Protein AF-V4XUZ5-F1 (afdb_monomer)

Radius of gyration: 16.44 Å; Cα contacts (8 Å, |Δi|>4): 80; chains: 1; bounding box: 41×25×46 Å

Sequence (84 aa):
MADRVADGVTLVKVECDESVVERRIRRRDGISDADFDIHLRFKRSFDRIDAGGDRSDRVWVDVVVVDNSGDETETFAQVDAVFG

Secondary structure (DSSP, 8-state):
------SEEEEEEEE--HHHHHHHHHT-SSS----HHHHHHHHHHHTT--SS-B--TT-EEEEEEEE-SS-HHHHHHHHHHHH-

Solvent-accessible surface area (backbone atoms only — not comparable to full-atom values): 5265 Å² total; per-residue (Å²): 133,85,80,88,70,70,71,51,51,76,45,78,46,78,43,59,48,66,72,53,49,46,56,51,54,76,66,44,85,81,82,60,93,66,50,62,70,57,51,52,60,54,50,63,69,53,65,76,67,54,77,58,58,60,87,66,90,75,48,44,39,40,36,45,80,40,63,53,61,63,53,72,67,60,32,49,53,52,52,42,73,73,75,105

pLDDT: mean 83.42, std 12.23, range [48.88, 96.94]

Foldseek 3Di:
DDDDDAQEDEAEAEDEDLVLVQVVQVPPPPPDPQHSVNVVVVVVVCVVVDADWDPPPGYTYGYHYFYPNDDPVSRVVVVVVVVD

Structure (mmCIF, N/CA/C/O backbone):
data_AF-V4XUZ5-F1
#
_entry.id   AF-V4XUZ5-F1
#
loop_
_atom_site.group_PDB
_atom_site.id
_atom_site.type_symbol
_atom_site.label_atom_id
_atom_site.label_alt_id
_atom_site.label_comp_id
_atom_site.label_asym_id
_atom_site.label_entity_id
_atom_site.label_seq_id
_atom_site.pdbx_PDB_ins_code
_atom_site.Cartn_x
_atom_site.Cartn_y
_atom_site.Cartn_z
_atom_site.occupancy
_atom_site.B_iso_or_equiv
_atom_site.auth_seq_id
_atom_site.auth_comp_id
_atom_site.auth_asym_id
_atom_site.auth_atom_id
_atom_site.pdbx_PDB_model_num
ATOM 1 N N . MET A 1 1 ? 29.438 14.256 -23.060 1.00 48.88 1 MET A N 1
ATOM 2 C CA . MET A 1 1 ? 29.263 13.274 -21.973 1.00 48.88 1 MET A CA 1
ATOM 3 C C . MET A 1 1 ? 27.768 13.036 -21.890 1.00 48.88 1 MET A C 1
ATOM 5 O O . MET A 1 1 ? 27.065 13.953 -21.498 1.00 48.88 1 MET A O 1
ATOM 9 N N . ALA A 1 2 ? 27.268 11.940 -22.464 1.00 59.34 2 ALA A N 1
ATOM 10 C CA . ALA A 1 2 ? 25.833 11.667 -22.456 1.00 59.34 2 ALA A CA 1
ATOM 11 C C . ALA A 1 2 ? 25.422 11.288 -21.028 1.00 59.34 2 ALA A C 1
ATOM 13 O O . ALA A 1 2 ? 26.039 10.393 -20.446 1.00 59.34 2 ALA A O 1
ATOM 14 N N . ASP A 1 3 ? 24.442 11.997 -20.473 1.00 68.31 3 ASP A N 1
ATOM 15 C CA . ASP A 1 3 ? 23.801 11.623 -19.215 1.00 68.31 3 ASP A CA 1
ATOM 16 C C . ASP A 1 3 ? 23.151 10.250 -19.417 1.00 68.31 3 ASP A C 1
ATOM 18 O O . ASP A 1 3 ? 22.382 10.059 -20.362 1.00 68.31 3 ASP A O 1
ATOM 22 N N . ARG A 1 4 ? 23.506 9.264 -18.590 1.00 71.56 4 ARG A N 1
ATOM 23 C CA . ARG A 1 4 ? 22.835 7.961 -18.626 1.00 71.56 4 ARG A CA 1
ATOM 24 C C . ARG A 1 4 ? 21.457 8.144 -18.008 1.00 71.56 4 ARG A C 1
ATOM 26 O O . ARG A 1 4 ? 21.348 8.277 -16.793 1.00 71.56 4 ARG A O 1
ATOM 33 N N . VAL A 1 5 ? 20.429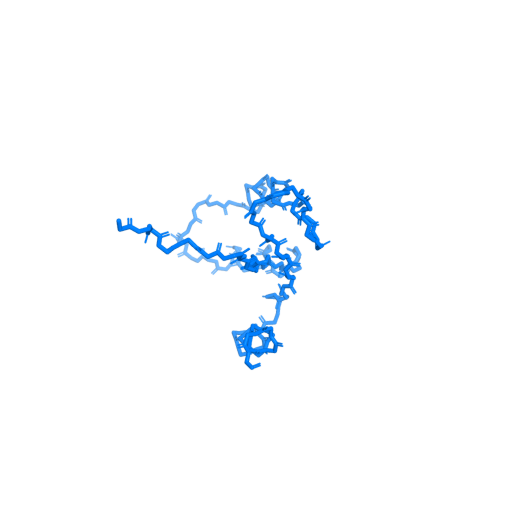 8.148 -18.844 1.00 74.62 5 VAL A N 1
ATOM 34 C CA . VAL A 1 5 ? 19.033 8.124 -18.404 1.00 74.62 5 VAL A CA 1
ATOM 35 C C . VAL A 1 5 ? 18.534 6.684 -18.511 1.00 74.62 5 VAL A C 1
ATOM 37 O O . VAL A 1 5 ? 18.948 5.965 -19.418 1.00 74.62 5 VAL A O 1
ATOM 40 N N . ALA A 1 6 ? 17.704 6.247 -17.564 1.00 74.19 6 ALA A N 1
ATOM 41 C CA . ALA A 1 6 ? 17.098 4.922 -17.616 1.00 74.19 6 ALA A CA 1
ATOM 42 C C . ALA A 1 6 ? 16.118 4.833 -18.794 1.00 74.19 6 ALA A C 1
ATOM 44 O O . ALA A 1 6 ? 15.319 5.746 -19.003 1.00 74.19 6 ALA A O 1
ATOM 45 N N . ASP A 1 7 ? 16.158 3.720 -19.527 1.00 79.75 7 ASP A N 1
ATOM 46 C CA . ASP A 1 7 ? 15.241 3.458 -20.643 1.00 79.75 7 ASP A CA 1
ATOM 47 C C . ASP A 1 7 ? 13.799 3.202 -20.161 1.00 79.75 7 ASP A C 1
ATOM 49 O O . ASP A 1 7 ? 12.844 3.330 -20.924 1.00 79.75 7 ASP A O 1
ATOM 53 N N . GLY A 1 8 ? 13.618 2.886 -18.876 1.00 83.12 8 GLY A N 1
ATOM 54 C CA . GLY A 1 8 ? 12.317 2.665 -18.259 1.00 83.12 8 GLY A CA 1
ATOM 55 C C . GLY A 1 8 ? 12.371 2.670 -16.734 1.00 83.12 8 GLY A C 1
ATOM 56 O O . GLY A 1 8 ? 13.446 2.640 -16.133 1.00 83.12 8 GLY A O 1
ATOM 57 N N . VAL A 1 9 ? 11.194 2.713 -16.117 1.00 86.50 9 VAL A N 1
ATOM 58 C CA . VAL A 1 9 ? 10.982 2.621 -14.671 1.00 86.50 9 VAL A CA 1
ATOM 59 C C . VAL A 1 9 ? 9.791 1.713 -14.379 1.00 86.50 9 VAL A C 1
ATOM 61 O O . VAL A 1 9 ? 8.826 1.675 -15.139 1.00 86.50 9 VAL A O 1
ATOM 64 N N . THR A 1 10 ? 9.837 1.029 -13.242 1.00 89.62 10 THR A N 1
ATOM 65 C CA . THR A 1 10 ? 8.702 0.266 -12.717 1.00 89.62 10 THR A CA 1
ATOM 66 C C . THR A 1 10 ? 8.192 0.963 -11.464 1.00 89.62 10 THR A C 1
ATOM 68 O O . THR A 1 10 ? 8.939 1.168 -10.507 1.00 89.62 10 THR A O 1
ATOM 71 N N . LEU A 1 11 ? 6.921 1.350 -11.472 1.00 89.69 11 LEU A N 1
ATOM 72 C CA . LEU A 1 11 ? 6.213 1.890 -10.323 1.00 89.69 11 LEU A CA 1
ATOM 73 C C . LEU A 1 11 ? 5.506 0.752 -9.590 1.00 89.69 11 LEU A C 1
ATOM 75 O O . LEU A 1 11 ? 4.711 0.022 -10.178 1.00 89.69 11 LEU A O 1
ATOM 79 N N . VAL A 1 12 ? 5.760 0.636 -8.289 1.00 92.81 12 VAL A N 1
ATOM 80 C CA . VAL A 1 12 ? 5.029 -0.283 -7.413 1.00 92.81 12 VAL A CA 1
ATOM 81 C C . VAL A 1 12 ? 3.890 0.483 -6.756 1.00 92.81 12 VAL A C 1
ATOM 83 O O . VAL A 1 12 ? 4.111 1.332 -5.889 1.00 92.81 12 VAL A O 1
ATOM 86 N N . LYS A 1 13 ? 2.660 0.194 -7.171 1.00 92.94 13 LYS A N 1
ATOM 87 C CA . LYS A 1 13 ? 1.448 0.686 -6.525 1.00 92.94 13 LYS A CA 1
ATOM 88 C C . LYS A 1 13 ? 1.092 -0.260 -5.384 1.00 92.94 13 LYS A C 1
ATOM 90 O O . LYS A 1 13 ? 0.663 -1.386 -5.608 1.00 92.94 13 LYS A O 1
ATOM 95 N N . VAL A 1 14 ? 1.276 0.200 -4.154 1.00 94.12 14 VAL A N 1
ATOM 96 C CA . VAL A 1 14 ? 0.911 -0.577 -2.967 1.00 94.12 14 VAL A CA 1
ATOM 97 C C . VAL A 1 14 ? -0.555 -0.323 -2.641 1.00 94.12 14 VAL A C 1
ATOM 99 O O . VAL A 1 14 ? -0.943 0.808 -2.344 1.00 94.12 14 VAL A O 1
ATOM 102 N N . GLU A 1 15 ? -1.362 -1.373 -2.693 1.00 93.88 15 GLU A N 1
ATOM 103 C CA . GLU A 1 15 ? -2.772 -1.342 -2.325 1.00 93.88 15 GLU A CA 1
ATOM 104 C C . GLU A 1 15 ? -3.004 -2.138 -1.045 1.00 93.88 15 GLU A C 1
ATOM 106 O O . GLU A 1 15 ? -2.244 -3.029 -0.689 1.00 93.88 15 GLU A O 1
ATOM 111 N N . CYS A 1 16 ? -4.031 -1.765 -0.295 1.00 94.94 16 CYS A N 1
ATOM 112 C CA . CYS A 1 16 ? -4.410 -2.441 0.934 1.00 94.94 16 CYS A CA 1
ATOM 113 C C . CYS A 1 16 ? -5.928 -2.376 1.043 1.00 94.94 16 CYS A C 1
ATOM 115 O O . CYS A 1 16 ? -6.528 -1.344 0.723 1.00 94.94 16 CYS A O 1
ATOM 117 N N . ASP A 1 17 ? -6.536 -3.469 1.490 1.00 94.44 17 ASP A N 1
ATOM 118 C CA . ASP A 1 17 ? -7.965 -3.548 1.728 1.00 94.44 17 ASP A CA 1
ATOM 119 C C . ASP A 1 17 ? -8.405 -2.456 2.711 1.00 94.44 17 ASP A C 1
ATOM 121 O O . ASP A 1 17 ? -7.815 -2.254 3.778 1.00 94.44 17 ASP A O 1
ATOM 125 N N . GLU A 1 18 ? -9.469 -1.747 2.345 1.00 93.19 18 GLU A N 1
ATOM 126 C CA . GLU A 1 18 ? -9.964 -0.591 3.087 1.00 93.19 18 GLU A CA 1
ATOM 127 C C . GLU A 1 18 ? -10.310 -0.935 4.544 1.00 93.19 18 GLU A C 1
ATOM 129 O O . GLU A 1 18 ? -10.016 -0.145 5.445 1.00 93.19 18 GLU A O 1
ATOM 134 N N . SER A 1 19 ? -10.835 -2.137 4.809 1.00 92.69 19 SER A N 1
ATOM 135 C CA . SER A 1 19 ? -11.154 -2.581 6.171 1.00 92.69 19 SER A CA 1
ATOM 136 C C . SER A 1 19 ? -9.894 -2.843 7.004 1.00 92.69 19 SER A C 1
ATOM 138 O O . SER A 1 19 ? -9.860 -2.588 8.216 1.00 92.69 19 SER A O 1
ATOM 140 N N . VAL A 1 20 ? -8.816 -3.307 6.361 1.00 94.00 20 VAL A N 1
ATOM 141 C CA . VAL A 1 20 ? -7.510 -3.495 7.002 1.00 94.00 20 VAL A CA 1
ATOM 142 C C . VAL A 1 20 ? -6.881 -2.143 7.318 1.00 94.00 20 VAL A C 1
ATOM 144 O O . VAL A 1 20 ? -6.394 -1.955 8.439 1.00 94.00 20 VAL A O 1
ATOM 147 N N . VAL A 1 21 ? -6.935 -1.196 6.379 1.00 92.00 21 VAL A N 1
ATOM 148 C CA . VAL A 1 21 ? -6.434 0.170 6.571 1.00 92.00 21 VAL A CA 1
ATOM 149 C C . VAL A 1 21 ? -7.166 0.866 7.712 1.00 92.00 21 VAL A C 1
ATOM 151 O O . VAL A 1 21 ? -6.517 1.364 8.633 1.00 92.00 21 VAL A O 1
ATOM 154 N N . GLU A 1 22 ? -8.499 0.862 7.702 1.00 91.25 22 GLU A N 1
ATOM 155 C CA . GLU A 1 22 ? -9.324 1.490 8.738 1.00 91.25 22 GLU A CA 1
ATOM 156 C C . GLU A 1 22 ? -8.964 0.949 10.131 1.00 91.25 22 GLU A C 1
ATOM 158 O O . GLU A 1 22 ? -8.740 1.706 11.082 1.00 91.25 22 GLU A O 1
ATOM 163 N N . ARG A 1 23 ? -8.820 -0.376 10.246 1.00 90.50 23 ARG A N 1
ATOM 164 C CA . ARG A 1 23 ? -8.407 -1.034 11.490 1.00 9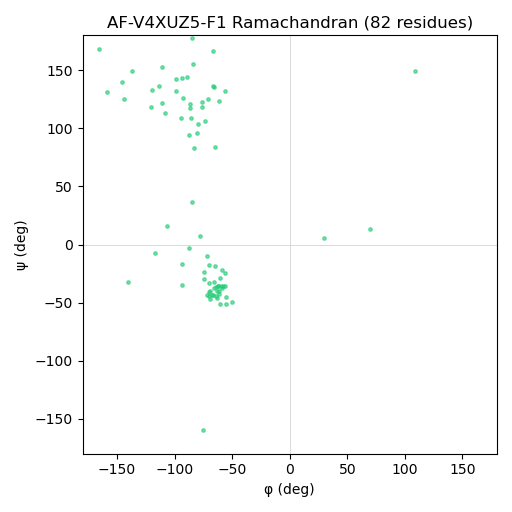0.50 23 ARG A CA 1
ATOM 165 C C . ARG A 1 23 ? -6.995 -0.633 11.926 1.00 90.50 23 ARG A C 1
ATOM 167 O O . ARG A 1 23 ? -6.770 -0.471 13.125 1.00 90.50 23 ARG A O 1
ATOM 174 N N . ARG A 1 24 ? -6.041 -0.503 10.996 1.00 90.19 24 ARG A N 1
ATOM 175 C CA . ARG A 1 24 ? -4.650 -0.111 11.294 1.00 90.19 24 ARG A CA 1
ATOM 176 C C . ARG A 1 24 ? -4.550 1.357 11.716 1.00 90.19 24 ARG A C 1
ATOM 178 O O . ARG A 1 24 ? -3.843 1.643 12.677 1.00 90.19 24 ARG A O 1
ATOM 185 N N . ILE A 1 25 ? -5.291 2.258 11.069 1.00 87.62 25 ILE A N 1
ATOM 186 C CA . ILE A 1 25 ? -5.345 3.685 11.429 1.00 87.62 25 ILE A CA 1
ATOM 187 C C . ILE A 1 25 ? -5.931 3.862 12.832 1.00 87.62 25 ILE A C 1
ATOM 189 O O . ILE A 1 25 ? -5.325 4.532 13.660 1.00 87.62 25 ILE A O 1
ATOM 193 N N . ARG A 1 26 ? -7.036 3.179 13.157 1.00 85.75 26 ARG A N 1
ATOM 194 C CA . ARG A 1 26 ? -7.636 3.233 14.506 1.00 85.75 26 ARG A CA 1
ATOM 195 C C . ARG A 1 26 ? -6.719 2.736 15.624 1.00 85.75 26 ARG A C 1
ATOM 197 O O . ARG A 1 26 ? -6.878 3.148 16.764 1.00 85.75 26 ARG A O 1
ATOM 204 N N . ARG A 1 27 ? -5.805 1.813 15.318 1.00 86.00 27 ARG A N 1
ATOM 205 C CA . ARG A 1 27 ? -4.835 1.257 16.278 1.00 86.00 27 ARG A CA 1
ATOM 206 C C . ARG A 1 27 ? -3.555 2.080 16.381 1.00 86.00 27 ARG A C 1
ATOM 208 O O . ARG A 1 27 ? -2.657 1.712 17.133 1.00 86.00 27 ARG A O 1
ATOM 215 N N . ARG A 1 28 ? -3.424 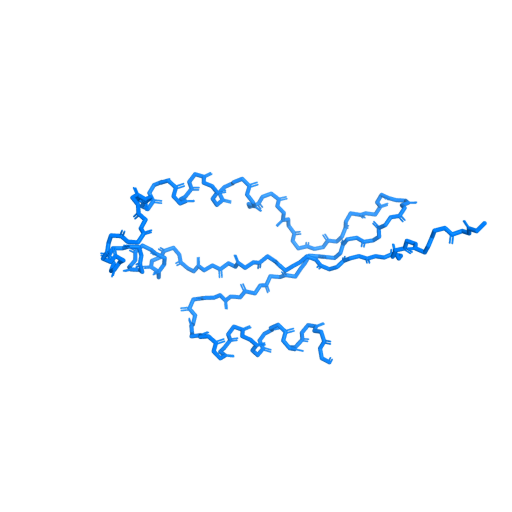3.141 15.586 1.00 80.38 28 ARG A N 1
ATOM 216 C CA . ARG A 1 28 ? -2.235 3.980 15.578 1.00 80.38 28 ARG A CA 1
ATOM 217 C C . ARG A 1 28 ? -2.333 4.943 16.760 1.00 80.38 28 ARG A C 1
ATOM 219 O O . ARG A 1 28 ? -2.970 5.982 16.654 1.00 80.38 28 ARG A O 1
ATOM 226 N N . ASP A 1 29 ? -1.706 4.594 17.880 1.00 68.69 29 ASP A N 1
ATOM 227 C CA . ASP A 1 29 ? -1.641 5.447 19.075 1.00 68.69 29 ASP A CA 1
ATOM 228 C C . ASP A 1 29 ? -0.850 6.740 18.787 1.00 68.69 29 ASP A C 1
ATOM 230 O O . ASP A 1 29 ? 0.354 6.825 19.021 1.00 68.69 29 ASP A O 1
ATOM 234 N N . GLY A 1 30 ? -1.515 7.750 18.220 1.00 65.38 30 GLY A N 1
ATOM 235 C CA . GLY A 1 30 ? -0.988 9.113 18.070 1.00 65.38 30 GLY A CA 1
ATOM 236 C C . GLY A 1 30 ? 0.161 9.294 17.069 1.00 65.38 30 GLY A C 1
ATOM 237 O O . GLY A 1 30 ? 0.802 10.340 17.066 1.00 65.38 30 GLY A O 1
ATOM 238 N N . ILE A 1 31 ? 0.448 8.311 16.208 1.00 70.88 31 ILE A N 1
ATOM 239 C CA . ILE A 1 31 ? 1.519 8.430 15.192 1.00 70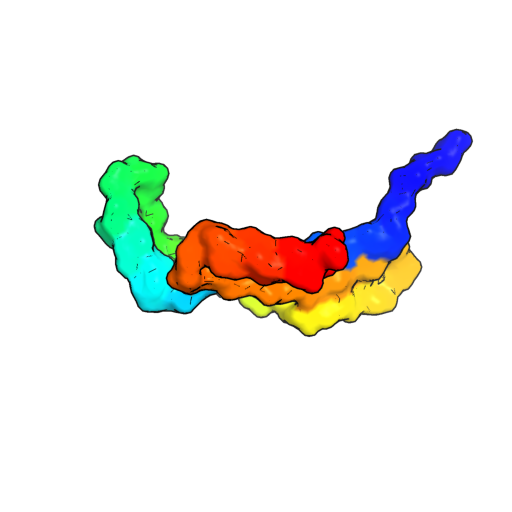.88 31 ILE A CA 1
ATOM 240 C C . ILE A 1 31 ? 1.086 9.346 14.027 1.00 70.88 31 ILE A C 1
ATOM 242 O O . ILE A 1 31 ? 1.927 9.883 13.307 1.00 70.88 31 ILE A O 1
ATOM 246 N N . SER A 1 32 ? -0.221 9.514 13.799 1.00 70.31 32 SER A N 1
ATOM 247 C CA . SER A 1 32 ? -0.767 10.382 12.752 1.00 70.31 32 SER A CA 1
ATOM 248 C C . SER A 1 32 ? -2.209 10.772 13.070 1.00 70.31 32 SER A C 1
ATOM 250 O O . SER A 1 32 ? -3.023 9.889 13.311 1.00 70.31 32 SER A O 1
ATOM 252 N N . ASP A 1 33 ? -2.521 12.068 12.984 1.00 72.44 33 ASP A N 1
ATOM 253 C CA . ASP A 1 33 ? -3.884 12.614 13.135 1.00 72.44 33 ASP A CA 1
ATOM 254 C C . ASP A 1 33 ? -4.751 12.427 11.871 1.00 72.44 33 ASP A C 1
ATOM 256 O O . ASP A 1 33 ? -5.833 12.999 11.745 1.00 72.44 33 ASP A O 1
ATOM 260 N N . ALA A 1 34 ? -4.258 11.686 10.874 1.00 77.75 34 ALA A N 1
ATOM 261 C CA . ALA A 1 34 ? -5.004 11.424 9.655 1.00 77.75 34 ALA A CA 1
ATOM 262 C C . ALA A 1 34 ? -6.021 10.299 9.889 1.00 77.75 34 ALA A C 1
ATOM 264 O O . ALA A 1 34 ? -5.666 9.119 9.896 1.00 77.75 34 ALA A O 1
ATOM 265 N N . ASP A 1 35 ? -7.290 10.678 10.021 1.00 84.19 35 ASP A N 1
ATOM 266 C CA . ASP A 1 35 ? -8.407 9.737 10.056 1.00 84.19 35 ASP A CA 1
ATOM 267 C C . ASP A 1 35 ? -8.602 9.015 8.711 1.00 84.19 35 ASP A C 1
ATOM 269 O O . ASP A 1 35 ? -8.086 9.409 7.657 1.00 84.19 35 ASP A O 1
ATOM 273 N N . PHE A 1 36 ? -9.405 7.950 8.734 1.00 87.12 36 PHE A N 1
ATOM 274 C CA . PHE A 1 36 ? -9.670 7.109 7.566 1.00 87.12 36 PHE A CA 1
ATOM 275 C C . PHE A 1 36 ? -10.228 7.892 6.359 1.00 87.12 36 PHE A C 1
ATOM 277 O O . PHE A 1 36 ? -9.825 7.643 5.224 1.00 87.12 36 PHE A O 1
ATOM 284 N N . ASP A 1 37 ? -11.057 8.916 6.578 1.00 87.69 37 ASP A N 1
ATOM 285 C CA . ASP A 1 37 ? -11.579 9.764 5.495 1.00 87.69 37 ASP A CA 1
ATOM 286 C C . ASP A 1 37 ? -10.481 10.551 4.760 1.00 87.69 37 ASP A C 1
ATOM 288 O O . ASP A 1 37 ? -10.530 10.730 3.535 1.00 87.69 37 ASP A O 1
ATOM 292 N N . ILE A 1 38 ? -9.458 11.004 5.495 1.00 88.88 38 ILE A N 1
ATOM 293 C CA . ILE A 1 38 ? -8.295 11.690 4.921 1.00 88.88 38 ILE A CA 1
ATOM 294 C C . ILE A 1 38 ? -7.489 10.697 4.082 1.00 88.88 38 ILE A C 1
ATOM 296 O O . ILE A 1 38 ? -7.112 11.023 2.953 1.00 88.88 38 ILE A O 1
ATOM 300 N N . HIS A 1 39 ? -7.293 9.474 4.585 1.00 87.94 39 HIS A N 1
ATOM 301 C CA . HIS A 1 39 ? -6.666 8.399 3.819 1.00 87.94 39 HIS A CA 1
ATOM 302 C C . HIS A 1 39 ? -7.406 8.145 2.494 1.00 87.94 39 HIS A C 1
ATOM 304 O O . HIS A 1 39 ? -6.784 8.201 1.431 1.00 87.94 39 HIS A O 1
ATOM 310 N N . LEU A 1 40 ? -8.731 7.962 2.527 1.00 90.00 40 LEU A N 1
ATOM 311 C CA . LEU A 1 40 ? -9.537 7.721 1.324 1.00 90.00 40 LEU A CA 1
ATOM 312 C C . LEU A 1 40 ? -9.426 8.860 0.303 1.00 90.00 40 LEU A C 1
ATOM 314 O O . LEU A 1 40 ? -9.378 8.622 -0.906 1.00 90.00 40 LEU A O 1
ATOM 318 N N . ARG A 1 41 ? -9.359 10.117 0.761 1.00 90.12 41 ARG A N 1
ATOM 319 C CA . ARG A 1 41 ? -9.165 11.269 -0.131 1.00 90.12 41 ARG A CA 1
ATOM 320 C C . ARG A 1 41 ? -7.843 11.189 -0.892 1.00 90.12 41 ARG A C 1
ATOM 322 O O . ARG A 1 41 ? -7.823 11.491 -2.088 1.00 90.12 41 ARG A O 1
ATOM 329 N N . PHE A 1 42 ? -6.761 10.802 -0.223 1.00 88.19 42 PHE A N 1
ATOM 330 C CA . PHE A 1 42 ? -5.467 10.637 -0.877 1.00 88.19 42 PHE A CA 1
ATOM 331 C C . PHE A 1 42 ? -5.439 9.401 -1.774 1.00 88.19 42 PHE A C 1
ATOM 333 O O . PHE A 1 42 ? -5.015 9.533 -2.921 1.00 88.19 42 PHE A O 1
ATOM 340 N N . LYS A 1 43 ? -5.976 8.258 -1.324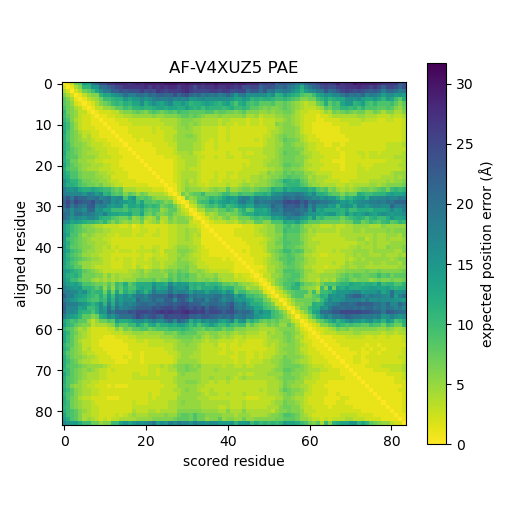 1.00 88.94 43 LYS A N 1
ATOM 341 C CA . LYS A 1 43 ? -6.076 7.023 -2.121 1.00 88.94 43 LYS A CA 1
ATOM 342 C C . LYS A 1 43 ? -6.686 7.280 -3.503 1.00 88.94 43 LYS A C 1
ATOM 344 O O . LYS A 1 43 ? -6.055 6.978 -4.512 1.00 88.94 43 LYS A O 1
ATOM 349 N N . ARG A 1 44 ? -7.823 7.986 -3.562 1.00 88.19 44 ARG A N 1
ATOM 350 C CA . ARG A 1 44 ? -8.499 8.351 -4.825 1.00 88.19 44 ARG A CA 1
ATOM 351 C C . ARG A 1 44 ? -7.633 9.133 -5.815 1.00 88.19 44 ARG A C 1
ATOM 353 O O . ARG A 1 44 ? -7.904 9.137 -7.014 1.00 88.19 44 ARG A O 1
ATOM 360 N N . SER A 1 45 ? -6.604 9.833 -5.341 1.00 88.31 45 SER A N 1
ATOM 361 C CA . SER A 1 45 ? -5.683 10.550 -6.229 1.00 88.31 45 SER A CA 1
ATOM 362 C C . SER A 1 45 ? -4.729 9.601 -6.957 1.00 88.31 45 SER A C 1
ATOM 364 O O . SER A 1 45 ? -4.355 9.904 -8.088 1.00 88.31 45 SER A O 1
ATOM 366 N N . PHE A 1 46 ? -4.401 8.462 -6.341 1.00 86.25 46 PHE A N 1
ATOM 367 C CA . PHE A 1 46 ? -3.523 7.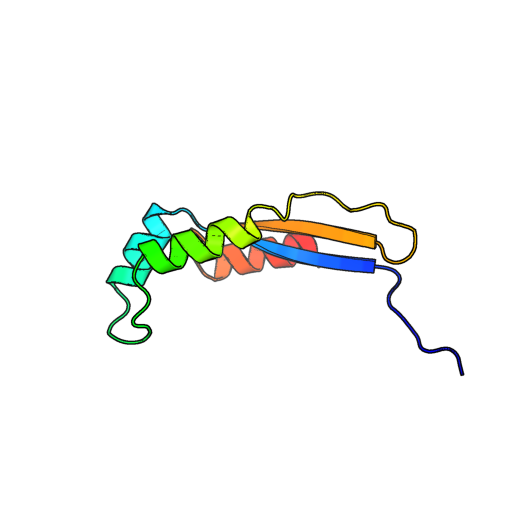420 -6.876 1.00 86.25 46 PHE A CA 1
ATOM 368 C C . PHE A 1 46 ? -4.274 6.307 -7.612 1.00 86.25 46 PHE A C 1
ATOM 370 O O . PHE A 1 46 ? -3.658 5.604 -8.405 1.00 86.25 46 PHE A O 1
ATOM 377 N N . ASP A 1 47 ? -5.590 6.167 -7.423 1.00 83.62 47 ASP A N 1
ATOM 378 C CA . ASP A 1 47 ? -6.399 5.176 -8.153 1.00 83.62 47 ASP A CA 1
ATOM 379 C C . ASP A 1 47 ? -6.347 5.368 -9.682 1.00 83.62 47 ASP A C 1
ATOM 381 O O . ASP A 1 47 ? -6.558 4.415 -10.414 1.00 83.62 47 ASP A O 1
ATOM 385 N N . ARG A 1 48 ? -5.998 6.572 -10.162 1.00 82.62 48 ARG A N 1
ATOM 386 C CA . ARG A 1 48 ? -5.776 6.882 -11.590 1.00 82.62 48 ARG A CA 1
ATOM 387 C C . ARG A 1 48 ? -4.494 6.277 -12.176 1.00 82.62 48 ARG A C 1
ATOM 389 O O . ARG A 1 48 ? -4.273 6.391 -13.376 1.00 82.62 48 ARG A O 1
ATOM 396 N N . ILE A 1 49 ? -3.620 5.729 -11.334 1.00 80.62 49 ILE A N 1
ATOM 397 C CA . ILE A 1 49 ? -2.437 4.990 -11.768 1.00 80.62 49 ILE A CA 1
ATOM 398 C C . ILE A 1 49 ? -2.890 3.540 -11.951 1.00 80.62 49 ILE A C 1
ATOM 400 O O . ILE A 1 49 ? -2.978 2.775 -10.985 1.00 80.62 49 ILE A O 1
ATOM 404 N N . ASP A 1 50 ? -3.251 3.210 -13.186 1.00 72.50 50 ASP A N 1
ATOM 405 C CA . ASP A 1 50 ? -3.677 1.870 -13.576 1.00 72.50 50 ASP A CA 1
ATOM 406 C C . ASP A 1 50 ? -2.471 0.979 -13.891 1.00 72.50 50 ASP A C 1
ATOM 408 O O . ASP A 1 50 ? -1.396 1.463 -14.249 1.00 72.50 50 ASP A O 1
ATOM 412 N N . ALA A 1 51 ? -2.657 -0.336 -13.755 1.00 64.56 51 ALA A N 1
ATOM 413 C CA . ALA A 1 51 ? -1.669 -1.313 -14.193 1.00 64.56 51 ALA A CA 1
ATOM 414 C C . ALA A 1 51 ? -1.526 -1.274 -15.724 1.00 64.56 51 ALA A C 1
ATOM 416 O O . ALA A 1 51 ? -2.522 -1.273 -16.452 1.00 64.56 51 ALA A O 1
ATOM 417 N N . GLY A 1 52 ? -0.284 -1.292 -16.207 1.00 61.75 52 GLY A N 1
ATOM 418 C CA . GLY A 1 52 ? 0.047 -1.190 -17.629 1.00 61.75 52 GLY A CA 1
ATOM 419 C C . GLY A 1 52 ? 0.692 0.144 -18.006 1.00 61.75 52 GLY A C 1
ATOM 420 O O . GLY A 1 52 ? 0.457 1.178 -17.388 1.00 61.75 52 GLY A O 1
ATOM 421 N N . GLY A 1 53 ? 1.560 0.103 -19.018 1.00 58.91 53 GLY A N 1
ATOM 422 C CA . GLY A 1 53 ? 2.426 1.234 -19.336 1.00 58.91 53 GLY A CA 1
ATOM 423 C C . GLY A 1 53 ? 1.862 2.257 -20.315 1.00 58.91 53 GLY A C 1
ATOM 424 O O . GLY A 1 53 ? 1.202 1.911 -21.297 1.00 58.91 53 GLY A O 1
ATOM 425 N N . ASP A 1 54 ? 2.198 3.526 -20.075 1.00 58.81 54 ASP A N 1
ATOM 426 C CA . ASP A 1 54 ? 1.997 4.617 -21.029 1.00 58.81 54 ASP A CA 1
ATOM 427 C C . ASP A 1 54 ? 3.077 4.544 -22.123 1.00 58.81 54 ASP A C 1
ATOM 429 O O . ASP A 1 54 ? 4.275 4.644 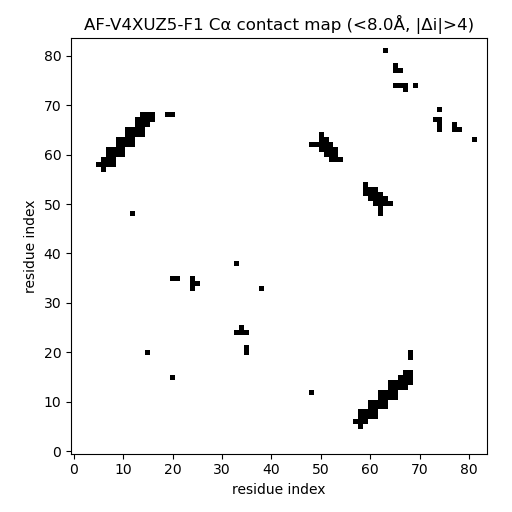-21.851 1.00 58.81 54 ASP A O 1
ATOM 433 N N . ARG A 1 55 ? 2.662 4.350 -23.381 1.00 54.31 55 ARG A N 1
ATOM 434 C CA . ARG A 1 55 ? 3.557 4.236 -24.550 1.00 54.31 55 ARG A CA 1
ATOM 435 C C . ARG A 1 55 ? 3.945 5.603 -25.127 1.00 54.31 55 ARG A C 1
ATOM 437 O O . ARG A 1 55 ? 4.069 5.754 -26.343 1.00 54.31 55 ARG A O 1
ATOM 444 N N . SER A 1 56 ? 4.131 6.604 -24.274 1.00 59.22 56 SER A N 1
ATOM 445 C CA . SER A 1 56 ? 4.561 7.940 -24.687 1.00 59.22 56 SER A CA 1
ATOM 446 C C . SER A 1 56 ? 6.090 8.006 -24.836 1.00 59.22 56 SER A C 1
ATOM 448 O O . SER A 1 56 ? 6.826 8.358 -23.920 1.00 59.22 56 SER A O 1
ATOM 450 N N . ASP A 1 57 ? 6.544 7.568 -26.010 1.00 57.06 57 ASP A N 1
ATOM 451 C CA . ASP A 1 57 ? 7.772 7.811 -26.798 1.00 57.06 57 ASP A CA 1
ATOM 452 C C . ASP A 1 57 ? 9.152 8.163 -26.179 1.00 57.06 57 ASP A C 1
ATOM 454 O O . ASP A 1 57 ? 10.082 8.413 -26.949 1.00 57.06 57 ASP A O 1
ATOM 458 N N . ARG A 1 58 ? 9.382 8.181 -24.853 1.00 63.66 58 ARG A N 1
ATOM 459 C CA . ARG A 1 58 ? 10.742 8.424 -24.302 1.00 63.66 58 ARG A CA 1
ATOM 460 C C . ARG A 1 58 ? 11.177 7.603 -23.089 1.00 63.66 58 ARG A C 1
ATOM 462 O O . ARG A 1 58 ? 12.369 7.335 -22.998 1.00 63.66 58 ARG A O 1
ATOM 469 N N . VAL A 1 59 ? 10.285 7.210 -22.179 1.00 67.88 59 VAL A N 1
ATOM 470 C CA . VAL A 1 59 ? 10.626 6.353 -21.024 1.00 67.88 59 VAL A CA 1
ATOM 471 C C . VAL A 1 59 ? 9.457 5.416 -20.760 1.00 67.88 59 VAL A C 1
ATOM 473 O O . VAL A 1 59 ? 8.329 5.872 -20.592 1.00 67.88 59 VAL A O 1
ATOM 476 N N . TRP A 1 60 ? 9.723 4.114 -20.726 1.00 72.25 60 TRP A N 1
ATOM 477 C CA . TRP A 1 60 ? 8.700 3.106 -20.456 1.00 72.25 60 TRP A CA 1
ATOM 478 C C . TRP A 1 60 ? 8.376 3.102 -18.961 1.00 72.25 60 TRP A C 1
ATOM 480 O O . TRP A 1 60 ? 9.278 2.916 -18.149 1.00 72.25 60 TRP A O 1
ATOM 490 N N . VAL A 1 61 ? 7.113 3.309 -18.586 1.00 82.88 61 VAL A N 1
ATOM 491 C CA . VAL A 1 61 ? 6.663 3.189 -17.190 1.00 82.88 61 VAL A CA 1
ATOM 492 C C . VAL A 1 61 ? 5.813 1.939 -17.079 1.00 82.88 61 VAL A C 1
ATOM 494 O O . VAL A 1 61 ? 4.740 1.909 -17.665 1.00 82.88 61 VAL A O 1
ATOM 497 N N . ASP A 1 62 ? 6.268 0.925 -16.353 1.00 86.56 62 ASP A N 1
ATOM 498 C CA . ASP A 1 62 ? 5.411 -0.197 -15.967 1.00 86.56 62 ASP A CA 1
ATOM 499 C C . ASP A 1 62 ? 4.817 0.065 -14.583 1.00 86.56 62 ASP A C 1
ATOM 501 O O . ASP A 1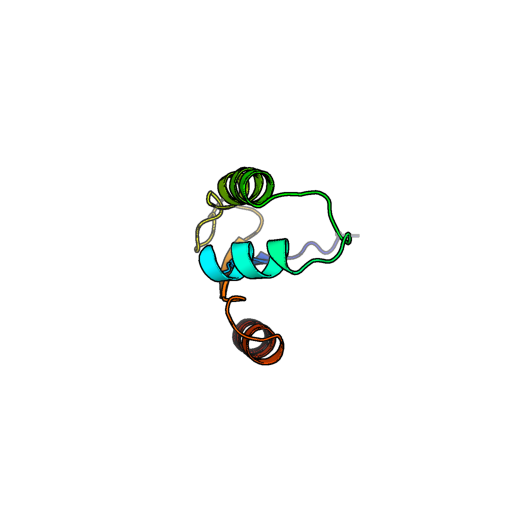 62 ? 5.477 0.648 -13.722 1.00 86.56 62 ASP A O 1
ATOM 505 N N . VAL A 1 63 ? 3.573 -0.345 -14.366 1.00 88.81 63 VAL A N 1
ATOM 506 C CA . VAL A 1 63 ? 2.899 -0.205 -13.074 1.00 88.81 63 VAL A CA 1
ATOM 507 C C . VAL A 1 63 ? 2.503 -1.588 -12.601 1.00 88.81 63 VAL A C 1
ATOM 509 O O . VAL A 1 63 ? 1.670 -2.251 -13.221 1.00 88.81 63 VAL A O 1
ATOM 512 N N . VAL A 1 64 ? 3.058 -1.981 -11.460 1.00 92.31 64 VAL A N 1
ATOM 513 C CA . VAL A 1 64 ? 2.758 -3.249 -10.800 1.00 92.31 64 VAL A CA 1
ATOM 514 C C . VAL A 1 64 ? 2.044 -2.976 -9.487 1.00 92.31 64 VAL A C 1
ATOM 516 O O . VAL A 1 64 ? 2.434 -2.082 -8.739 1.00 92.31 64 VAL A O 1
ATOM 519 N N . VAL A 1 65 ? 0.993 -3.743 -9.205 1.00 92.56 65 VAL A N 1
ATOM 520 C CA . VAL A 1 65 ? 0.221 -3.628 -7.965 1.00 92.56 65 VAL A CA 1
ATOM 521 C C . VAL A 1 65 ? 0.680 -4.692 -6.972 1.00 92.56 65 VAL A C 1
ATOM 523 O O . VAL A 1 65 ? 0.784 -5.861 -7.334 1.00 92.56 65 VAL A O 1
ATOM 526 N N . VAL A 1 66 ? 0.935 -4.285 -5.728 1.00 95.25 66 VAL A N 1
ATOM 527 C CA . VAL A 1 66 ? 1.277 -5.170 -4.603 1.00 95.25 66 VAL A CA 1
ATOM 528 C C . VAL A 1 66 ? 0.227 -5.019 -3.511 1.00 95.25 66 VAL A C 1
ATOM 530 O O . VAL A 1 66 ? -0.104 -3.896 -3.129 1.00 95.25 66 VAL A O 1
ATOM 533 N N . ASP A 1 67 ? -0.261 -6.140 -2.983 1.00 95.56 67 ASP A N 1
ATOM 534 C CA . ASP A 1 67 ? -1.194 -6.163 -1.860 1.00 95.56 67 ASP A CA 1
ATOM 535 C C . ASP A 1 67 ? -0.453 -6.131 -0.512 1.00 95.56 67 ASP A C 1
ATOM 537 O O . ASP A 1 67 ? 0.332 -7.019 -0.186 1.00 95.56 67 ASP A O 1
ATOM 541 N N . ASN A 1 68 ? -0.736 -5.114 0.298 1.00 95.88 68 ASN A N 1
ATOM 542 C CA . ASN A 1 68 ? -0.207 -4.903 1.648 1.00 95.88 68 ASN A CA 1
ATOM 543 C C . ASN A 1 68 ? -1.257 -5.174 2.745 1.00 95.88 68 ASN A C 1
ATOM 545 O O . ASN A 1 68 ? -1.102 -4.768 3.903 1.00 95.88 68 ASN A O 1
ATOM 549 N N . SER A 1 69 ? -2.355 -5.849 2.402 1.00 96.38 69 SER A N 1
ATOM 550 C CA . SER A 1 69 ? -3.372 -6.284 3.370 1.00 96.38 69 SER A CA 1
ATOM 551 C C . SER A 1 69 ? -2.838 -7.325 4.357 1.00 96.38 69 SER A C 1
ATOM 553 O O . SER A 1 69 ? -3.248 -7.333 5.523 1.00 96.38 69 SER A O 1
ATOM 555 N N . GLY A 1 70 ? -1.904 -8.160 3.895 1.00 93.38 70 GLY A N 1
ATOM 556 C CA . GLY A 1 70 ? -1.178 -9.147 4.689 1.00 93.38 70 GLY A CA 1
ATOM 557 C C . GLY A 1 70 ? -0.096 -8.544 5.584 1.00 93.38 70 GLY A C 1
ATOM 558 O O . GLY A 1 70 ? -0.126 -7.359 5.942 1.00 93.38 70 GLY A O 1
ATOM 559 N N . ASP A 1 71 ? 0.855 -9.377 5.985 1.00 94.12 71 ASP A N 1
ATOM 560 C CA . ASP A 1 71 ? 2.011 -8.947 6.761 1.00 94.12 71 ASP A CA 1
ATOM 561 C C . ASP A 1 71 ? 3.163 -8.408 5.890 1.00 94.12 71 ASP A C 1
ATOM 563 O O . ASP A 1 71 ? 3.100 -8.313 4.659 1.00 94.12 71 ASP A O 1
ATOM 567 N N . GLU A 1 72 ? 4.221 -7.966 6.568 1.00 95.12 72 GLU A N 1
ATOM 568 C CA . GLU A 1 72 ? 5.413 -7.420 5.928 1.00 95.12 72 GLU A CA 1
ATOM 569 C C . GLU A 1 72 ? 6.099 -8.454 5.018 1.00 95.12 72 GLU A C 1
ATOM 571 O O . GLU A 1 72 ? 6.501 -8.118 3.906 1.00 95.12 72 GLU A O 1
ATOM 576 N N . THR A 1 73 ? 6.162 -9.720 5.439 1.00 96.94 73 THR A N 1
ATOM 577 C CA . THR A 1 73 ? 6.816 -10.799 4.683 1.00 96.94 73 THR A CA 1
ATOM 578 C C . THR A 1 73 ? 6.061 -11.091 3.391 1.00 96.94 73 THR A C 1
ATOM 580 O O . THR A 1 73 ? 6.675 -11.200 2.332 1.00 96.94 73 THR A O 1
ATOM 583 N N . GLU A 1 74 ? 4.730 -11.154 3.453 1.00 96.00 74 GLU A N 1
ATOM 584 C CA . GLU A 1 74 ? 3.876 -11.339 2.273 1.00 96.00 74 GLU A CA 1
ATOM 585 C C . GLU A 1 74 ? 4.004 -10.179 1.276 1.00 96.00 74 GLU A C 1
ATOM 587 O O . GLU A 1 74 ? 3.980 -10.386 0.061 1.00 96.00 74 GLU A O 1
ATOM 592 N N . THR A 1 75 ? 4.172 -8.954 1.779 1.00 95.75 75 THR A N 1
ATOM 593 C CA . THR A 1 75 ? 4.375 -7.768 0.936 1.00 95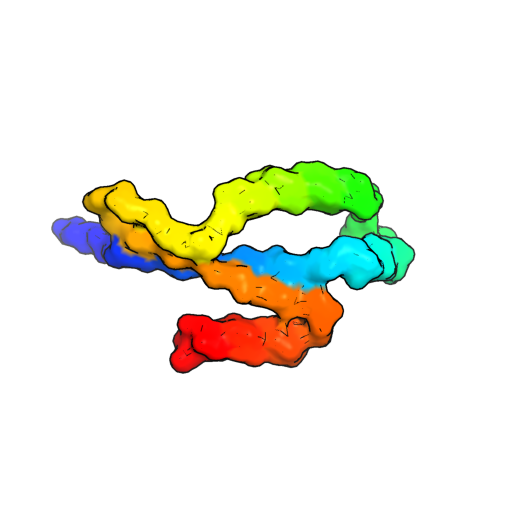.75 75 THR A CA 1
ATOM 594 C C . THR A 1 75 ? 5.737 -7.817 0.243 1.00 95.75 75 THR A C 1
ATOM 596 O O . THR A 1 75 ? 5.820 -7.607 -0.967 1.00 95.75 75 THR A O 1
ATOM 599 N N . PHE A 1 76 ? 6.810 -8.123 0.980 1.00 94.94 76 PHE A N 1
ATOM 600 C CA . PHE A 1 76 ? 8.152 -8.218 0.401 1.00 94.94 76 PHE A CA 1
ATOM 601 C C . PHE A 1 76 ? 8.272 -9.370 -0.596 1.00 94.94 76 PHE A C 1
ATOM 603 O O . PHE A 1 76 ? 8.858 -9.175 -1.652 1.00 94.94 76 PHE A O 1
ATOM 610 N N . ALA A 1 77 ? 7.635 -10.515 -0.337 1.00 95.56 77 ALA A N 1
ATOM 611 C CA . ALA A 1 77 ? 7.617 -11.629 -1.282 1.00 95.56 77 ALA A CA 1
ATOM 612 C C . ALA A 1 77 ? 6.983 -11.250 -2.634 1.00 95.56 77 ALA A C 1
ATOM 614 O O . ALA A 1 77 ? 7.443 -11.701 -3.682 1.00 95.56 77 ALA A O 1
ATOM 615 N N . GLN A 1 78 ? 5.950 -10.399 -2.631 1.00 96.06 78 GLN A N 1
ATOM 616 C CA . GLN A 1 78 ? 5.358 -9.877 -3.866 1.00 96.06 78 GLN A CA 1
ATOM 617 C C . GLN A 1 78 ? 6.298 -8.911 -4.591 1.00 96.06 78 GLN A C 1
ATOM 619 O O . GLN A 1 78 ? 6.394 -8.971 -5.810 1.00 96.06 78 GLN A O 1
ATOM 624 N N . VAL A 1 79 ? 7.009 -8.044 -3.864 1.00 94.19 79 VAL A N 1
ATOM 625 C CA . VAL A 1 79 ? 8.020 -7.152 -4.458 1.00 94.19 79 VAL A CA 1
ATOM 626 C C . VAL A 1 79 ? 9.171 -7.966 -5.057 1.00 94.19 79 VAL A C 1
ATOM 628 O O . VAL A 1 79 ? 9.565 -7.719 -6.194 1.00 94.19 79 VAL A O 1
ATOM 631 N N . ASP A 1 80 ? 9.661 -8.979 -4.347 1.00 95.19 80 ASP A N 1
ATOM 632 C CA . ASP A 1 80 ? 10.714 -9.873 -4.835 1.00 95.19 80 ASP A CA 1
ATOM 633 C C . ASP A 1 80 ? 10.265 -10.645 -6.081 1.00 95.19 80 ASP A C 1
ATOM 635 O O . ASP A 1 80 ? 11.047 -10.822 -7.004 1.00 95.19 80 ASP A O 1
ATOM 639 N N . ALA A 1 81 ? 8.991 -11.034 -6.181 1.00 92.88 81 ALA A N 1
ATOM 640 C CA . ALA A 1 81 ? 8.457 -11.660 -7.392 1.00 92.88 81 ALA A CA 1
ATOM 641 C C . ALA A 1 81 ? 8.445 -10.725 -8.622 1.00 92.88 81 ALA A C 1
ATOM 643 O O . ALA A 1 81 ? 8.337 -11.208 -9.749 1.00 92.88 81 ALA A O 1
ATOM 644 N N . VAL A 1 82 ? 8.537 -9.405 -8.420 1.00 88.38 82 VAL A N 1
ATOM 645 C CA . VAL A 1 82 ? 8.552 -8.390 -9.489 1.00 88.38 82 VAL A CA 1
ATOM 646 C C . VAL A 1 82 ? 9.976 -8.025 -9.912 1.00 88.38 82 VAL A C 1
ATOM 648 O O . VAL A 1 82 ? 10.199 -7.740 -11.088 1.00 88.38 82 VAL A O 1
ATOM 651 N N . PHE A 1 83 ? 10.932 -8.019 -8.978 1.00 87.69 83 PHE A N 1
ATOM 652 C CA . PHE A 1 83 ? 12.301 -7.531 -9.213 1.00 87.69 83 PHE A CA 1
ATOM 653 C C . PHE A 1 83 ? 13.412 -8.585 -9.067 1.00 87.69 83 PHE A C 1
ATOM 655 O O . PHE A 1 83 ? 14.572 -8.258 -9.333 1.00 87.69 83 PHE A O 1
ATOM 662 N N . GLY A 1 84 ? 13.086 -9.795 -8.609 1.00 73.31 84 GLY A N 1
ATOM 663 C CA . GLY A 1 84 ? 14.017 -10.898 -8.341 1.00 73.31 84 GLY A CA 1
ATOM 664 C C . GLY A 1 84 ? 14.333 -11.790 -9.534 1.00 73.31 84 GLY A C 1
ATOM 665 O O . GLY A 1 84 ? 13.505 -11.888 -10.467 1.00 73.31 84 GLY A O 1
#

Nearest PDB structures (foldseek):
  1ha3-assembly1_A  TM=2.493E-01  e=6.021E-01  Thermus thermophilus HB8
  1r5o-assembly1_A  TM=3.190E-01  e=2.034E+00  Schizosaccharomyces pombe

Mean predicted aligned error: 7.06 Å